Protein AF-A0AAN8IUJ3-F1 (afdb_monomer)

pLDDT: mean 84.84, std 11.48, range [51.75, 97.44]

Sequence (100 aa):
MSRTLKDIDVEKFASSIKEAVKCIDSDDPLTLLHRYSQVIESTLDVFAPVKFRKSKGNHPNPWYTDVIHFERILRRKAERKYVKQVLKLIDNYSNHNPRG

Structure (mmCIF, N/CA/C/O backbone):
data_AF-A0AAN8IUJ3-F1
#
_entry.id   AF-A0AAN8IUJ3-F1
#
loop_
_atom_site.group_PDB
_atom_site.id
_atom_site.type_symbol
_atom_site.label_atom_id
_atom_site.label_alt_id
_atom_site.label_comp_id
_atom_site.label_asym_id
_atom_site.label_entity_id
_atom_site.label_seq_id
_atom_site.pdbx_PDB_ins_code
_atom_site.Cartn_x
_atom_site.Cartn_y
_atom_site.Cartn_z
_atom_site.occupancy
_atom_site.B_iso_or_equiv
_atom_site.auth_seq_id
_atom_site.auth_comp_id
_atom_site.auth_asym_id
_atom_site.auth_atom_id
_atom_site.pdbx_PDB_model_num
ATOM 1 N N . MET A 1 1 ? 2.860 4.781 -4.228 1.00 56.22 1 MET A N 1
ATOM 2 C CA . MET A 1 1 ? 2.174 3.474 -4.122 1.00 56.22 1 MET A CA 1
ATOM 3 C C . MET A 1 1 ? 2.818 2.718 -2.974 1.00 56.22 1 MET A C 1
ATOM 5 O O . MET A 1 1 ? 4.037 2.709 -2.924 1.00 56.22 1 MET A O 1
ATOM 9 N N . SER A 1 2 ? 2.060 2.184 -2.016 1.00 71.00 2 SER A N 1
ATOM 10 C CA . SER A 1 2 ? 2.640 1.519 -0.839 1.00 71.00 2 SER A CA 1
ATOM 11 C C . SER A 1 2 ? 1.867 0.238 -0.536 1.00 71.00 2 SER A C 1
ATOM 13 O O . SER A 1 2 ? 0.635 0.259 -0.509 1.00 71.00 2 SER A O 1
ATOM 15 N N . ARG A 1 3 ? 2.597 -0.870 -0.370 1.00 81.31 3 ARG A N 1
ATOM 16 C CA . ARG A 1 3 ? 2.054 -2.165 0.057 1.00 81.31 3 ARG A CA 1
ATOM 17 C C . ARG A 1 3 ? 1.756 -2.113 1.556 1.00 81.31 3 ARG A C 1
ATOM 19 O O . ARG A 1 3 ? 2.544 -1.568 2.329 1.00 81.31 3 ARG A O 1
ATOM 26 N N . THR A 1 4 ? 0.647 -2.705 1.989 1.00 82.50 4 THR A N 1
ATOM 27 C CA . THR A 1 4 ? 0.333 -2.858 3.419 1.00 82.50 4 THR A CA 1
ATOM 28 C C . THR A 1 4 ? 1.100 -4.047 3.993 1.00 82.50 4 THR A C 1
ATOM 30 O O . THR A 1 4 ? 0.519 -5.089 4.266 1.00 82.50 4 THR A O 1
ATOM 33 N N . LEU A 1 5 ? 2.418 -3.893 4.166 1.00 84.56 5 LEU A N 1
ATOM 34 C CA . LEU A 1 5 ? 3.292 -4.970 4.661 1.00 84.56 5 LEU A CA 1
ATOM 35 C C . LEU A 1 5 ? 2.984 -5.382 6.110 1.00 84.56 5 LEU A C 1
ATOM 37 O O . LEU A 1 5 ? 3.329 -6.480 6.525 1.00 84.56 5 LEU A O 1
ATOM 41 N N . LYS A 1 6 ? 2.326 -4.501 6.874 1.00 84.31 6 LYS A N 1
ATOM 42 C CA . LYS A 1 6 ? 1.951 -4.743 8.275 1.00 84.31 6 LYS A CA 1
ATOM 43 C C . LYS A 1 6 ? 0.892 -5.834 8.445 1.00 84.31 6 LYS A C 1
ATOM 45 O O . LYS A 1 6 ? 0.817 -6.412 9.519 1.00 84.31 6 LYS A O 1
ATOM 50 N N . ASP A 1 7 ? 0.106 -6.096 7.402 1.00 81.31 7 ASP A N 1
ATOM 51 C CA . ASP A 1 7 ? -1.004 -7.053 7.442 1.00 81.31 7 ASP A CA 1
ATOM 52 C C . ASP A 1 7 ? -0.613 -8.416 6.838 1.00 81.31 7 ASP A C 1
ATOM 54 O O . ASP A 1 7 ? -1.472 -9.273 6.636 1.00 81.31 7 ASP A O 1
ATOM 58 N N . ILE A 1 8 ? 0.669 -8.616 6.500 1.00 89.88 8 ILE A N 1
ATOM 59 C CA . ILE A 1 8 ? 1.155 -9.877 5.931 1.00 89.88 8 ILE A CA 1
ATOM 60 C C . ILE A 1 8 ? 1.260 -10.931 7.035 1.00 89.88 8 ILE A C 1
ATOM 62 O O . ILE A 1 8 ? 1.894 -10.712 8.065 1.00 89.88 8 ILE A O 1
ATOM 66 N N . ASP A 1 9 ? 0.708 -12.111 6.765 1.00 91.69 9 ASP A N 1
ATOM 67 C CA . ASP A 1 9 ? 0.999 -13.328 7.521 1.00 91.69 9 ASP A CA 1
ATOM 68 C C . ASP A 1 9 ? 2.425 -13.798 7.186 1.00 91.69 9 ASP A C 1
ATOM 70 O O . ASP A 1 9 ? 2.677 -14.398 6.136 1.00 91.69 9 ASP A O 1
ATOM 74 N N . VAL A 1 10 ? 3.371 -13.450 8.060 1.00 90.69 10 VAL A N 1
ATOM 75 C CA . VAL A 1 10 ? 4.811 -13.668 7.851 1.00 90.69 10 VAL A CA 1
ATOM 76 C C . VAL A 1 10 ? 5.143 -15.154 7.710 1.00 90.69 10 VAL A C 1
ATOM 78 O O . VAL A 1 10 ? 5.972 -15.515 6.876 1.00 90.69 10 VAL A O 1
ATOM 81 N N . GLU A 1 11 ? 4.472 -16.021 8.468 1.00 93.25 11 GLU A N 1
ATOM 82 C CA . GLU A 1 11 ? 4.734 -17.463 8.455 1.00 93.25 11 GLU A CA 1
ATOM 83 C C . GLU A 1 11 ? 4.292 -18.100 7.137 1.00 93.25 11 GLU A C 1
ATOM 85 O O . GLU A 1 11 ? 5.033 -18.881 6.525 1.00 93.25 11 GLU A O 1
ATOM 90 N N . LYS A 1 12 ? 3.110 -17.720 6.637 1.00 92.81 12 LYS A N 1
ATOM 91 C CA . LYS A 1 12 ? 2.640 -18.185 5.324 1.00 92.81 12 LYS A CA 1
ATOM 92 C C . LYS A 1 12 ? 3.492 -17.641 4.188 1.00 92.81 12 LYS A C 1
ATOM 94 O O . LYS A 1 12 ? 3.810 -18.384 3.262 1.00 92.81 12 LYS A O 1
ATOM 99 N N . PHE A 1 13 ? 3.903 -16.378 4.277 1.00 92.06 13 PHE A N 1
ATOM 100 C CA . PHE A 1 13 ? 4.791 -15.765 3.296 1.00 92.06 13 PHE A CA 1
ATOM 101 C C . PHE A 1 13 ? 6.144 -16.492 3.227 1.00 92.06 13 PHE A C 1
ATOM 103 O O . PHE A 1 13 ? 6.579 -16.896 2.148 1.00 92.06 13 PHE A O 1
ATOM 110 N N . ALA A 1 14 ? 6.777 -16.739 4.377 1.00 92.69 14 ALA A N 1
ATOM 111 C CA . ALA A 1 14 ? 8.046 -17.458 4.452 1.00 92.69 14 ALA A CA 1
ATOM 112 C C . ALA A 1 14 ? 7.929 -18.902 3.940 1.00 92.69 14 ALA A C 1
ATOM 114 O O . ALA A 1 14 ? 8.821 -19.383 3.240 1.00 92.69 14 ALA A O 1
ATOM 115 N N . SER A 1 15 ? 6.828 -19.585 4.258 1.00 93.88 15 SER A N 1
ATOM 116 C CA . SER A 1 15 ? 6.559 -20.943 3.769 1.00 93.88 15 SER A CA 1
ATOM 117 C C . SER A 1 15 ? 6.402 -20.971 2.247 1.00 93.88 15 SER A C 1
ATOM 119 O O . SER A 1 15 ? 7.039 -21.786 1.584 1.00 93.88 15 SER A O 1
ATOM 121 N N . SER A 1 16 ? 5.655 -20.017 1.684 1.00 92.19 16 SER A N 1
ATOM 122 C CA . SER A 1 16 ? 5.453 -19.896 0.237 1.00 92.19 16 SER A CA 1
ATOM 123 C C . SER A 1 16 ? 6.760 -19.628 -0.516 1.00 92.19 16 SER A C 1
ATOM 125 O O . SER A 1 16 ? 6.985 -20.216 -1.572 1.00 92.19 16 SER A O 1
ATOM 127 N N . ILE A 1 17 ? 7.653 -18.790 0.028 1.00 93.56 17 ILE A N 1
ATOM 128 C CA . ILE A 1 17 ? 8.985 -18.574 -0.561 1.00 93.56 17 ILE A CA 1
ATOM 129 C C . ILE A 1 17 ? 9.798 -19.867 -0.522 1.00 93.56 17 ILE A C 1
ATOM 131 O O . ILE A 1 17 ? 10.379 -20.254 -1.532 1.00 93.56 17 ILE A O 1
ATOM 135 N N . LYS A 1 18 ? 9.839 -20.556 0.626 1.00 92.44 18 LYS A N 1
ATOM 136 C CA . LYS A 1 18 ? 10.599 -21.808 0.772 1.00 92.44 18 LYS A CA 1
ATOM 137 C C . LYS A 1 18 ? 10.147 -22.877 -0.217 1.00 92.44 18 LYS A C 1
ATOM 139 O O . LYS A 1 18 ? 10.980 -23.647 -0.680 1.00 92.44 18 LYS A O 1
ATOM 144 N N . GLU A 1 19 ? 8.856 -22.954 -0.520 1.00 91.62 19 GLU A N 1
ATOM 145 C CA . GLU A 1 19 ? 8.341 -23.875 -1.534 1.00 91.62 19 GLU A CA 1
ATOM 146 C C . GLU A 1 19 ? 8.725 -23.441 -2.948 1.00 91.62 19 GLU A C 1
ATOM 148 O O . GLU A 1 19 ? 9.251 -24.252 -3.704 1.00 91.62 19 GLU A O 1
ATOM 153 N N . ALA A 1 20 ? 8.547 -22.164 -3.286 1.00 87.94 20 ALA A N 1
ATOM 154 C CA . ALA A 1 20 ? 8.842 -21.649 -4.620 1.00 87.94 20 ALA A CA 1
ATOM 155 C C . ALA A 1 20 ? 10.341 -21.693 -4.973 1.00 87.94 20 ALA A C 1
ATOM 157 O O . ALA A 1 20 ? 10.705 -21.960 -6.118 1.00 87.94 20 ALA A O 1
ATOM 158 N N . VAL A 1 21 ? 11.223 -21.481 -3.992 1.00 88.75 21 VAL A N 1
ATOM 159 C CA . VAL A 1 21 ? 12.681 -21.506 -4.190 1.00 88.75 21 VAL A CA 1
ATOM 160 C C . VAL A 1 21 ? 13.206 -22.913 -4.492 1.00 88.75 21 VAL A C 1
ATOM 162 O O . VAL A 1 21 ? 14.204 -23.038 -5.195 1.00 88.75 21 VAL A O 1
ATOM 165 N N . LYS A 1 22 ? 12.521 -23.980 -4.051 1.00 87.94 22 LYS A N 1
ATOM 166 C CA . LYS A 1 22 ? 12.913 -25.370 -4.365 1.00 87.94 22 LYS A CA 1
ATOM 167 C C . LYS A 1 22 ? 12.877 -25.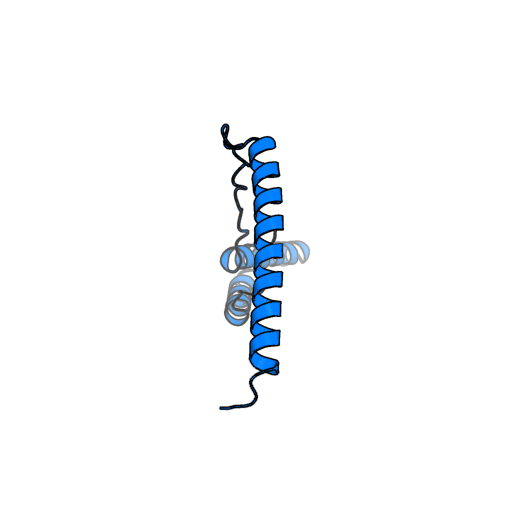688 -5.860 1.00 87.94 22 LYS A C 1
ATOM 169 O O . LYS A 1 22 ? 13.517 -26.641 -6.276 1.00 87.94 22 LYS A O 1
ATOM 174 N N . CYS A 1 23 ? 12.125 -24.920 -6.644 1.00 80.31 23 CYS A N 1
ATOM 175 C CA . CYS A 1 23 ? 11.997 -25.108 -8.088 1.00 80.31 23 CYS A CA 1
ATOM 176 C C . CYS A 1 23 ? 13.026 -24.291 -8.893 1.00 80.31 23 CYS A C 1
ATOM 178 O O . CYS A 1 23 ? 12.942 -24.239 -10.121 1.00 80.31 23 CYS A O 1
ATOM 180 N N . ILE A 1 24 ? 13.958 -23.596 -8.229 1.00 84.31 24 ILE A N 1
ATOM 181 C CA . ILE A 1 24 ? 14.980 -22.786 -8.892 1.00 84.31 24 ILE A CA 1
ATOM 182 C C . ILE A 1 24 ? 16.230 -23.642 -9.131 1.00 84.31 24 ILE A C 1
ATOM 184 O O . ILE A 1 24 ? 17.114 -23.689 -8.283 1.00 84.31 24 ILE A O 1
ATOM 188 N N . ASP A 1 25 ? 16.339 -24.224 -10.325 1.00 83.62 25 ASP A N 1
ATOM 189 C CA . ASP A 1 25 ? 17.558 -24.915 -10.768 1.00 83.62 25 ASP A CA 1
ATOM 190 C C . ASP A 1 25 ? 18.330 -24.070 -11.792 1.00 83.62 25 ASP A C 1
ATOM 192 O O . ASP A 1 25 ? 17.812 -23.736 -12.866 1.00 83.62 25 ASP A O 1
ATOM 196 N N . SER A 1 26 ? 19.558 -23.678 -11.446 1.00 84.38 26 SER A N 1
ATOM 197 C CA . SER A 1 26 ? 20.496 -22.979 -12.332 1.00 84.38 26 SER A CA 1
ATOM 198 C C . SER A 1 26 ? 21.919 -23.042 -11.776 1.00 84.38 26 SER A C 1
ATOM 200 O O . SER A 1 26 ? 22.124 -22.741 -10.604 1.00 84.38 26 SER A O 1
ATOM 202 N N . ASP A 1 27 ? 22.899 -23.330 -12.633 1.00 84.94 27 ASP A N 1
ATOM 203 C CA . ASP A 1 27 ? 24.327 -23.314 -12.273 1.00 84.94 27 ASP A CA 1
ATOM 204 C C . ASP A 1 27 ? 24.948 -21.907 -12.351 1.00 84.94 27 ASP A C 1
ATOM 206 O O . ASP A 1 27 ? 26.039 -21.669 -11.836 1.00 84.94 27 ASP A O 1
ATOM 210 N N . ASP A 1 28 ? 24.253 -20.953 -12.982 1.00 93.19 28 ASP A N 1
ATOM 211 C CA . ASP A 1 28 ? 24.671 -19.553 -13.056 1.00 93.19 28 ASP A CA 1
ATOM 212 C C . ASP A 1 28 ? 24.151 -18.739 -11.848 1.00 93.19 28 ASP A C 1
ATOM 214 O O . ASP A 1 28 ? 22.928 -18.616 -11.675 1.00 93.19 28 ASP A O 1
ATOM 218 N N . PRO A 1 29 ? 25.042 -18.127 -11.041 1.00 89.12 29 PRO A N 1
ATOM 219 C CA . PRO A 1 29 ? 24.665 -17.302 -9.895 1.00 89.12 29 PRO A CA 1
ATOM 220 C C . PRO A 1 29 ? 23.791 -16.095 -10.245 1.00 89.12 29 PRO A C 1
ATOM 222 O O . PRO A 1 29 ? 22.929 -15.713 -9.450 1.00 89.12 29 PRO A O 1
ATOM 225 N N . LEU A 1 30 ? 23.988 -15.481 -11.417 1.00 92.44 30 LEU A N 1
ATOM 226 C CA . LEU A 1 30 ? 23.196 -14.315 -11.827 1.00 92.44 30 LEU A CA 1
ATOM 227 C C . LEU A 1 30 ? 21.750 -14.717 -12.124 1.00 92.44 30 LEU A C 1
ATOM 229 O O . LEU A 1 30 ? 20.808 -14.063 -11.671 1.00 92.44 30 LEU A O 1
ATOM 233 N N . THR A 1 31 ? 21.573 -15.836 -12.820 1.00 89.62 31 THR A N 1
ATOM 234 C CA . THR A 1 31 ? 20.264 -16.433 -13.091 1.00 89.62 31 THR A CA 1
ATOM 235 C C . THR A 1 31 ? 19.565 -16.870 -11.801 1.00 89.62 31 THR A C 1
ATOM 237 O O . THR A 1 31 ? 18.363 -16.633 -11.652 1.00 89.62 31 THR A O 1
ATOM 240 N N . LEU A 1 32 ? 20.299 -17.444 -10.840 1.00 91.12 32 LEU A N 1
ATOM 241 C CA . LEU A 1 32 ? 19.762 -17.785 -9.516 1.00 91.12 32 LEU A CA 1
ATOM 242 C C . LEU A 1 32 ? 19.238 -16.550 -8.781 1.00 91.12 32 LEU A C 1
ATOM 244 O O . LEU A 1 32 ? 18.098 -16.551 -8.313 1.00 91.12 32 LEU A O 1
ATOM 248 N N . LEU A 1 33 ? 20.040 -15.483 -8.720 1.00 92.38 33 LEU A N 1
ATOM 249 C CA . LEU A 1 33 ? 19.649 -14.232 -8.073 1.00 92.38 33 LEU A CA 1
ATOM 250 C C . LEU A 1 33 ? 18.401 -13.634 -8.727 1.00 92.38 33 LEU A C 1
ATOM 252 O O . LEU A 1 33 ? 17.456 -13.267 -8.030 1.00 92.38 33 LEU A O 1
ATOM 256 N N . HIS A 1 34 ? 18.370 -13.580 -10.059 1.00 93.06 34 HIS A N 1
ATOM 257 C CA . HIS A 1 34 ? 17.235 -13.034 -10.795 1.00 93.06 34 HIS A CA 1
ATOM 258 C C . HIS A 1 34 ? 15.946 -13.819 -10.523 1.00 93.06 34 HIS A C 1
ATOM 260 O O . HIS A 1 34 ? 14.904 -13.232 -10.225 1.00 93.06 34 HIS A O 1
ATOM 266 N N . ARG A 1 35 ? 16.006 -15.154 -10.579 1.00 91.38 35 ARG A N 1
ATOM 267 C CA . ARG A 1 35 ? 14.845 -16.012 -10.297 1.00 91.38 35 ARG A CA 1
ATOM 268 C C . ARG A 1 35 ? 14.382 -15.885 -8.850 1.00 91.38 35 ARG A C 1
ATOM 270 O O . ARG A 1 35 ? 13.182 -15.827 -8.599 1.00 91.38 35 ARG A O 1
ATOM 277 N N . TYR A 1 36 ? 15.314 -15.783 -7.906 1.00 92.88 36 TYR A N 1
ATOM 278 C CA . TYR A 1 36 ? 14.990 -15.551 -6.503 1.00 92.88 36 TYR A CA 1
ATOM 279 C C . TYR A 1 36 ? 14.265 -14.213 -6.297 1.00 92.88 36 TYR A C 1
ATOM 281 O O . TYR A 1 36 ? 13.222 -14.170 -5.643 1.00 92.88 36 TYR A O 1
ATOM 289 N N . SER A 1 37 ? 14.754 -13.135 -6.918 1.00 93.44 37 SER A N 1
ATOM 290 C CA . SER A 1 37 ? 14.079 -11.833 -6.909 1.00 93.44 37 SER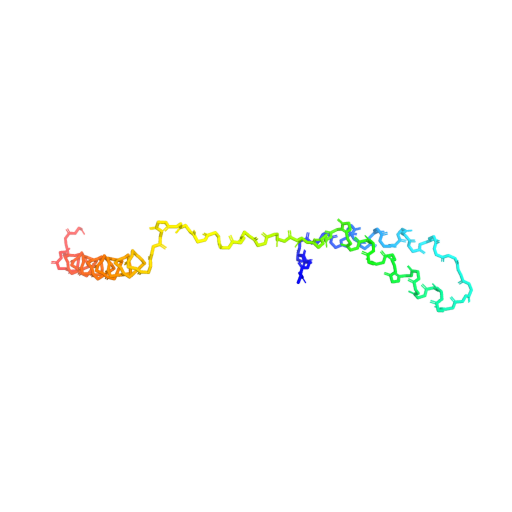 A CA 1
ATOM 291 C C . SER A 1 37 ? 12.659 -11.920 -7.475 1.00 93.44 37 SER A C 1
ATOM 293 O O . SER A 1 37 ? 11.728 -11.418 -6.847 1.00 93.44 37 SER A O 1
ATOM 295 N N . GLN A 1 38 ? 12.460 -12.624 -8.594 1.00 93.31 38 GLN A N 1
ATOM 296 C CA . GLN A 1 38 ? 11.128 -12.827 -9.178 1.00 93.31 38 GLN A CA 1
ATOM 297 C C . GLN A 1 38 ? 10.185 -13.611 -8.257 1.00 93.31 38 GLN A C 1
ATOM 299 O O . GLN A 1 38 ? 9.003 -13.277 -8.144 1.00 93.31 38 GLN A O 1
ATOM 304 N N . VAL A 1 39 ? 10.688 -14.644 -7.575 1.00 93.81 39 VAL A N 1
ATOM 305 C CA . VAL A 1 39 ? 9.901 -15.402 -6.593 1.00 93.81 39 VAL A CA 1
ATOM 306 C C . VAL A 1 39 ? 9.470 -14.498 -5.442 1.00 93.81 39 VAL A C 1
ATOM 308 O O . VAL A 1 39 ? 8.296 -14.504 -5.077 1.00 93.81 39 VAL A O 1
ATOM 311 N N . ILE A 1 40 ? 10.365 -13.669 -4.904 1.00 92.19 40 ILE A N 1
ATOM 312 C CA . ILE A 1 40 ? 10.002 -12.724 -3.840 1.00 92.19 40 ILE A CA 1
ATOM 313 C C . ILE A 1 40 ? 8.930 -11.746 -4.319 1.00 92.19 40 ILE A C 1
ATOM 315 O O . ILE A 1 40 ? 7.940 -11.549 -3.618 1.00 92.19 40 ILE A O 1
ATOM 319 N N . GLU A 1 4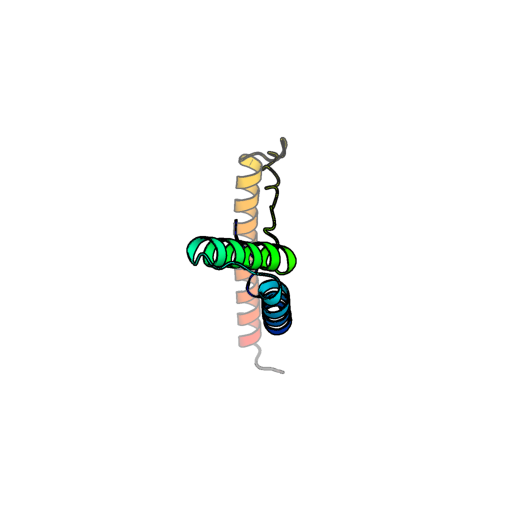1 ? 9.109 -11.132 -5.488 1.00 91.62 41 GLU A N 1
ATOM 320 C CA . GLU A 1 41 ? 8.171 -10.135 -6.010 1.00 91.62 41 GLU A CA 1
ATOM 321 C C . GLU A 1 41 ? 6.785 -10.728 -6.268 1.00 91.62 41 GLU A C 1
ATOM 323 O O . GLU A 1 41 ? 5.788 -10.182 -5.797 1.00 91.62 41 GLU A O 1
ATOM 328 N N . SER A 1 42 ? 6.724 -11.883 -6.933 1.00 91.31 42 SER A N 1
ATOM 329 C CA . SER A 1 42 ? 5.460 -12.578 -7.200 1.00 91.31 42 SER A CA 1
ATOM 330 C C . SER A 1 42 ? 4.763 -13.018 -5.912 1.00 91.31 42 SER A C 1
ATOM 332 O O . SER A 1 42 ? 3.555 -12.828 -5.766 1.00 91.31 42 SER A O 1
ATOM 334 N N . THR A 1 43 ? 5.517 -13.525 -4.933 1.00 92.31 43 THR A N 1
ATOM 335 C CA . THR A 1 43 ? 4.959 -13.892 -3.625 1.00 92.31 43 THR A CA 1
ATOM 336 C C . THR A 1 43 ? 4.461 -12.645 -2.885 1.00 92.31 43 THR A C 1
ATOM 338 O O . THR A 1 43 ? 3.371 -12.646 -2.315 1.00 92.31 43 THR A O 1
ATOM 341 N N . LEU A 1 44 ? 5.203 -11.535 -2.932 1.00 90.81 44 LEU A N 1
ATOM 342 C CA . LEU A 1 44 ? 4.776 -10.264 -2.340 1.00 90.81 44 LEU A CA 1
ATOM 343 C C . LEU A 1 44 ? 3.500 -9.720 -2.980 1.00 90.81 44 LEU A C 1
ATOM 345 O O . LEU A 1 44 ? 2.683 -9.140 -2.270 1.00 90.81 44 LEU A O 1
ATOM 349 N N . ASP A 1 45 ? 3.301 -9.902 -4.281 1.00 89.56 45 ASP A N 1
ATOM 350 C CA . ASP A 1 45 ? 2.082 -9.454 -4.953 1.00 89.56 45 ASP A CA 1
ATOM 351 C C . ASP A 1 45 ? 0.848 -10.276 -4.558 1.00 89.56 45 ASP A C 1
ATOM 353 O O . ASP A 1 45 ? -0.250 -9.721 -4.488 1.00 89.56 45 ASP A O 1
ATOM 357 N N . VAL A 1 46 ? 1.019 -11.557 -4.213 1.00 89.75 46 VAL A N 1
ATOM 358 C CA . VAL A 1 46 ? -0.061 -12.405 -3.678 1.00 89.75 46 VAL A CA 1
ATOM 359 C C . VAL A 1 46 ? -0.444 -11.981 -2.258 1.00 89.75 46 VAL A C 1
ATOM 361 O O . VAL A 1 46 ? -1.625 -11.794 -1.961 1.00 89.75 46 VAL A O 1
ATOM 364 N N . PHE A 1 47 ? 0.542 -11.812 -1.374 1.00 90.19 47 PHE A N 1
ATOM 365 C CA . PHE A 1 47 ? 0.290 -11.549 0.049 1.00 90.19 47 PHE A CA 1
ATOM 366 C C . PHE A 1 47 ? 0.070 -10.065 0.377 1.00 90.19 47 PHE A C 1
ATOM 368 O O . PHE A 1 47 ? -0.612 -9.736 1.347 1.00 90.19 47 PHE A O 1
ATOM 375 N N . ALA A 1 48 ? 0.619 -9.152 -0.422 1.00 88.81 48 ALA A N 1
ATOM 376 C CA . ALA A 1 48 ? 0.483 -7.710 -0.250 1.00 88.81 48 ALA A CA 1
ATOM 377 C C . ALA A 1 48 ? 0.373 -6.990 -1.604 1.00 88.81 48 ALA A C 1
ATOM 379 O O . ALA A 1 48 ? 1.265 -6.217 -1.979 1.00 88.81 48 ALA A O 1
ATOM 380 N N . PRO A 1 49 ? -0.748 -7.181 -2.323 1.00 86.88 49 PRO A N 1
ATOM 381 C CA . PRO A 1 49 ? -0.952 -6.565 -3.623 1.00 86.88 49 PRO A CA 1
ATOM 382 C C . PRO A 1 49 ? -0.872 -5.041 -3.535 1.00 86.88 49 PRO A C 1
ATOM 384 O O . PRO A 1 49 ? -1.375 -4.408 -2.595 1.00 86.88 49 PRO A O 1
ATOM 387 N N . VAL A 1 50 ? -0.272 -4.426 -4.554 1.00 85.62 50 VAL A N 1
ATOM 388 C CA . VAL A 1 50 ? -0.228 -2.967 -4.677 1.00 85.62 50 VAL A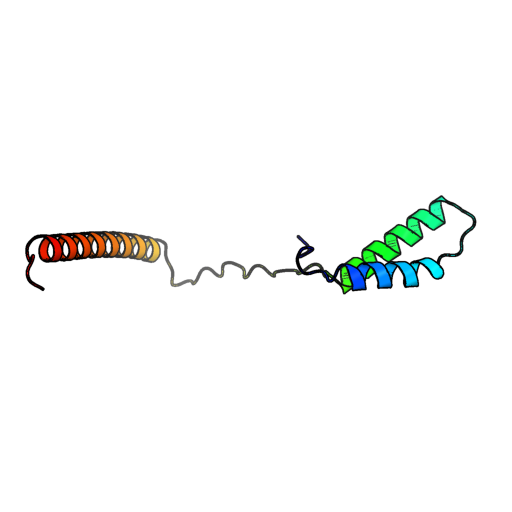 CA 1
ATOM 389 C C . VAL A 1 50 ? -1.646 -2.450 -4.909 1.00 85.62 50 VAL A C 1
ATOM 391 O O . VAL A 1 50 ? -2.215 -2.563 -5.993 1.00 85.62 50 VAL A O 1
ATOM 394 N N . LYS A 1 51 ? -2.24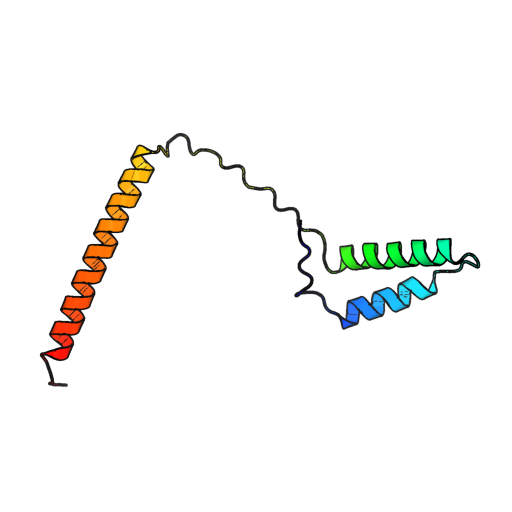4 -1.860 -3.871 1.00 80.88 51 LYS A N 1
ATOM 395 C CA . LYS A 1 51 ? -3.586 -1.282 -3.968 1.00 80.88 51 LYS A CA 1
ATOM 396 C C . LYS A 1 51 ? -3.514 0.059 -4.689 1.00 80.88 51 LYS A C 1
ATOM 398 O O . LYS A 1 51 ? -3.049 1.057 -4.135 1.00 80.88 51 LYS A O 1
ATOM 403 N N . PHE A 1 52 ? -4.047 0.105 -5.903 1.00 75.88 52 PHE A N 1
ATOM 404 C CA . PHE A 1 52 ? -4.295 1.359 -6.599 1.00 75.88 52 PHE A CA 1
ATOM 405 C C . PHE A 1 52 ? -5.576 1.982 -6.057 1.00 75.88 52 PHE A C 1
ATOM 407 O O . PHE A 1 52 ? -6.687 1.530 -6.333 1.00 75.88 52 PHE A O 1
ATOM 414 N N . ARG A 1 53 ? -5.437 3.056 -5.281 1.00 68.62 53 ARG A N 1
ATOM 415 C CA . ARG A 1 53 ? -6.570 3.946 -5.043 1.00 68.62 53 ARG A CA 1
ATOM 416 C C . ARG A 1 53 ? -6.705 4.815 -6.282 1.00 68.62 53 ARG A C 1
ATOM 418 O O . ARG A 1 53 ? -5.877 5.697 -6.494 1.00 68.62 53 ARG A O 1
ATOM 425 N N . LYS A 1 54 ? -7.751 4.589 -7.082 1.00 69.56 54 LYS A N 1
ATOM 426 C CA . LYS A 1 54 ? -8.241 5.645 -7.972 1.00 69.56 54 LYS A CA 1
ATOM 427 C C . LYS A 1 54 ? -8.547 6.823 -7.057 1.00 69.56 54 LYS A C 1
ATOM 429 O O . LYS A 1 54 ? -9.430 6.710 -6.202 1.00 69.56 54 LYS A O 1
ATOM 434 N N . SER A 1 55 ? -7.774 7.905 -7.160 1.00 65.69 55 SER A N 1
ATOM 435 C CA . SER A 1 55 ? -8.208 9.153 -6.554 1.00 65.69 55 SER A CA 1
ATOM 436 C C . SER A 1 55 ? -9.591 9.397 -7.137 1.00 65.69 55 SER A C 1
ATOM 438 O O . SER A 1 55 ? -9.773 9.408 -8.356 1.00 65.69 55 SER A O 1
ATOM 440 N N . LYS A 1 56 ? -10.608 9.481 -6.276 1.00 64.88 56 LYS A N 1
ATOM 441 C CA . LYS A 1 56 ? -11.838 10.123 -6.714 1.00 64.88 56 LYS A CA 1
ATOM 442 C C . LYS A 1 56 ? -11.369 11.519 -7.074 1.00 64.88 56 LYS A C 1
ATOM 444 O O . LYS A 1 56 ? -10.944 12.256 -6.183 1.00 64.88 56 LYS A O 1
ATOM 449 N N . GLY A 1 57 ? -11.298 11.800 -8.376 1.00 61.84 57 GLY A N 1
ATOM 450 C CA . GLY A 1 57 ? -11.045 13.142 -8.857 1.00 61.84 57 GLY A CA 1
ATOM 451 C C . GLY A 1 57 ? -11.952 14.051 -8.051 1.00 61.84 57 GLY A C 1
ATOM 452 O O . GLY A 1 57 ? -13.095 13.682 -7.761 1.00 61.84 57 GLY A O 1
ATOM 453 N N . ASN A 1 58 ? -11.407 15.166 -7.585 1.00 61.94 58 ASN A N 1
ATOM 454 C CA . ASN A 1 58 ? -12.212 16.189 -6.955 1.00 61.94 58 ASN A CA 1
ATOM 455 C C . ASN A 1 58 ? -13.190 16.622 -8.050 1.00 61.94 58 ASN A C 1
ATOM 457 O O . ASN A 1 58 ? -12.820 17.413 -8.905 1.00 61.94 58 ASN A O 1
ATOM 461 N N . HIS A 1 59 ? -14.366 16.000 -8.139 1.00 61.00 59 HIS A N 1
ATOM 462 C CA . HIS A 1 59 ? -15.438 16.520 -8.959 1.00 61.00 59 HIS A CA 1
ATOM 463 C C . HIS A 1 59 ? -15.786 17.816 -8.244 1.00 61.00 59 HIS A C 1
ATOM 465 O O . HIS A 1 59 ? -16.267 17.735 -7.107 1.00 61.00 59 HIS A O 1
ATOM 471 N N . PRO A 1 60 ? -15.453 18.995 -8.802 1.00 66.12 60 PRO A N 1
ATOM 472 C CA . PRO A 1 60 ? -15.912 20.221 -8.194 1.00 66.12 60 PRO A CA 1
ATOM 473 C C . PRO A 1 60 ? -17.427 20.118 -8.269 1.00 66.12 60 PRO A C 1
ATOM 475 O O . PRO A 1 60 ? -17.996 20.133 -9.357 1.00 66.12 60 PRO A O 1
ATOM 478 N N . ASN A 1 61 ? -18.071 19.876 -7.128 1.00 77.00 61 ASN A N 1
ATOM 479 C CA . ASN A 1 61 ? -19.516 19.940 -7.046 1.00 77.00 61 ASN A CA 1
ATOM 480 C C . ASN A 1 61 ? -19.869 21.327 -7.593 1.00 77.00 61 ASN A C 1
ATOM 482 O O . ASN A 1 61 ? -19.468 22.306 -6.967 1.00 77.00 61 ASN A 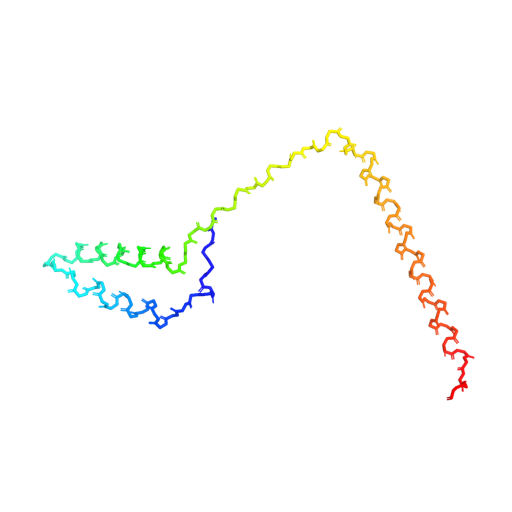O 1
ATOM 486 N N . PRO A 1 62 ? -20.541 21.447 -8.752 1.00 79.50 62 PRO A N 1
ATOM 487 C CA . PRO A 1 62 ? -20.640 22.732 -9.448 1.00 79.50 62 PRO A CA 1
ATOM 488 C C . PRO A 1 62 ? -21.439 23.765 -8.643 1.00 79.50 62 PRO A C 1
ATOM 490 O O . PRO A 1 62 ? -21.336 24.964 -8.864 1.00 79.50 62 PRO A O 1
ATOM 493 N N . TRP A 1 63 ? -22.203 23.285 -7.664 1.00 81.12 63 TRP A N 1
ATOM 494 C CA . TRP A 1 63 ? -22.949 24.070 -6.694 1.00 81.12 63 TRP A CA 1
ATOM 495 C C . TRP A 1 63 ? -22.156 24.413 -5.425 1.00 81.12 63 TRP A C 1
ATOM 497 O O . TRP A 1 63 ? -22.618 25.231 -4.642 1.00 81.12 63 TRP A O 1
ATOM 507 N N . TYR A 1 64 ? -20.997 23.798 -5.173 1.00 83.44 64 TYR A N 1
ATOM 508 C CA . TYR A 1 64 ? -20.178 24.054 -3.989 1.00 83.44 64 TYR A CA 1
ATOM 509 C C . TYR A 1 64 ? -19.121 25.113 -4.313 1.00 83.44 64 TYR A C 1
ATOM 511 O O . TYR A 1 64 ? -18.020 24.808 -4.766 1.00 83.44 64 TYR A O 1
ATOM 519 N N . THR A 1 65 ? -19.491 26.371 -4.099 1.00 86.06 65 THR A N 1
ATOM 520 C CA . THR A 1 65 ? -18.645 27.534 -4.378 1.00 86.06 65 THR A CA 1
ATOM 521 C C . THR A 1 65 ? -17.761 27.900 -3.184 1.00 86.06 65 THR A C 1
ATOM 523 O O . THR A 1 65 ? -18.023 27.505 -2.042 1.00 86.06 65 THR A O 1
ATOM 526 N N . ASP A 1 66 ? -16.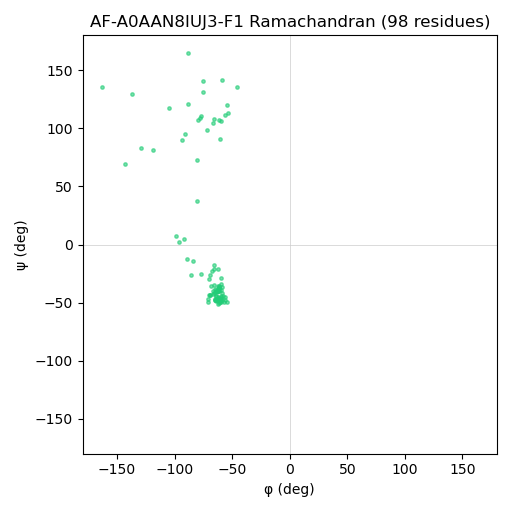738 28.722 -3.423 1.00 87.38 66 ASP A N 1
ATOM 527 C CA . ASP A 1 66 ? -15.888 29.270 -2.357 1.00 87.38 66 ASP A CA 1
ATOM 528 C C . ASP A 1 66 ? -16.682 30.105 -1.343 1.00 87.38 66 ASP A C 1
ATOM 530 O O . ASP A 1 66 ? -16.358 30.118 -0.155 1.00 87.38 66 ASP A O 1
ATOM 534 N N . VAL A 1 67 ? -17.781 30.728 -1.782 1.00 92.69 67 VAL A N 1
ATOM 535 C CA . VAL A 1 67 ? -18.720 31.451 -0.911 1.00 92.69 67 VAL A CA 1
ATOM 536 C C . VAL A 1 67 ? -19.358 30.493 0.096 1.00 92.69 67 VAL A C 1
ATOM 538 O O . VAL A 1 67 ? -19.262 30.711 1.303 1.00 92.69 67 VAL A O 1
ATOM 541 N N . ILE A 1 68 ? -19.911 29.370 -0.377 1.00 90.50 68 ILE A N 1
ATOM 542 C CA . ILE A 1 68 ? -20.499 28.335 0.489 1.00 90.50 68 ILE A CA 1
ATOM 543 C C . ILE A 1 68 ? -19.436 27.744 1.421 1.00 90.50 68 ILE A C 1
ATOM 545 O O . ILE A 1 68 ? -19.704 27.449 2.592 1.00 90.50 68 ILE A O 1
ATOM 549 N N . HIS A 1 69 ? -18.207 27.579 0.929 1.00 90.50 69 HIS A N 1
ATOM 550 C CA . HIS A 1 69 ? -17.101 27.113 1.752 1.00 90.50 69 HIS A CA 1
ATOM 551 C C . HIS A 1 69 ? -16.787 28.079 2.901 1.00 90.50 69 HIS A C 1
ATOM 553 O O . HIS A 1 69 ? -16.666 27.638 4.051 1.00 90.50 69 HIS A O 1
ATOM 559 N N . PHE A 1 70 ? -16.694 29.373 2.603 1.00 95.38 70 PHE A N 1
ATOM 560 C CA . PHE A 1 70 ? -16.405 30.425 3.569 1.00 95.38 70 PHE A CA 1
ATOM 561 C C . PHE A 1 70 ? -17.519 30.569 4.611 1.00 95.38 70 PHE A C 1
ATOM 563 O O . PHE A 1 70 ? -17.245 30.541 5.814 1.00 95.38 70 PHE A O 1
ATOM 570 N N . GLU A 1 71 ? -18.781 30.608 4.183 1.00 95.75 71 GLU A N 1
ATOM 571 C CA . GLU A 1 71 ? -19.937 30.648 5.086 1.00 95.75 71 GLU A CA 1
ATOM 572 C C . GLU A 1 71 ? -19.966 29.436 6.021 1.00 95.75 71 GLU A C 1
ATOM 574 O O . GLU A 1 71 ? -20.169 29.570 7.232 1.00 95.75 71 GLU A O 1
ATOM 579 N N . ARG A 1 72 ? -19.669 28.240 5.499 1.00 95.12 72 ARG A N 1
ATOM 580 C CA . ARG A 1 72 ? -19.568 27.024 6.315 1.00 95.12 72 ARG A CA 1
ATOM 581 C C . ARG A 1 72 ? -18.459 27.128 7.361 1.00 95.12 72 ARG A C 1
ATOM 583 O O . ARG A 1 72 ? -18.638 26.642 8.480 1.00 95.12 72 ARG A O 1
ATOM 590 N N . ILE A 1 73 ? -17.312 27.719 7.021 1.00 97.00 73 ILE A N 1
ATOM 591 C CA . ILE A 1 73 ? -16.216 27.952 7.975 1.00 97.00 73 ILE A CA 1
ATOM 592 C C . ILE A 1 73 ? -16.664 28.918 9.073 1.00 97.00 73 ILE A C 1
ATOM 594 O O . ILE A 1 73 ? -16.474 28.616 10.255 1.00 97.00 73 ILE A O 1
ATOM 598 N N . LEU A 1 74 ? -17.280 30.044 8.703 1.00 97.44 74 LEU A N 1
ATOM 599 C CA . LEU A 1 74 ? -17.780 31.034 9.657 1.00 97.44 74 LEU A CA 1
ATOM 600 C C . LEU A 1 74 ? -18.802 30.421 10.614 1.00 97.44 74 LEU A C 1
ATOM 602 O O . LEU A 1 74 ? -18.650 30.545 11.833 1.00 97.44 74 LEU A O 1
ATOM 606 N N . ARG A 1 75 ? -19.776 29.680 10.077 1.00 96.69 75 ARG A N 1
ATOM 607 C CA . ARG A 1 75 ? -20.791 28.981 10.870 1.00 96.69 75 ARG A CA 1
ATOM 608 C C . ARG A 1 75 ? -20.152 28.019 11.869 1.00 96.69 75 ARG A C 1
ATOM 610 O O . ARG A 1 75 ? -20.407 28.119 13.064 1.00 96.69 75 ARG A O 1
ATOM 617 N N . ARG A 1 76 ? -19.225 27.166 11.416 1.00 96.12 76 ARG A N 1
ATOM 618 C CA . ARG A 1 76 ? -18.503 26.221 12.290 1.00 96.12 76 ARG A CA 1
ATOM 619 C C . ARG A 1 76 ? -17.683 26.921 13.370 1.00 96.12 76 ARG A C 1
ATOM 621 O O . ARG A 1 76 ? -17.559 26.407 14.480 1.00 96.12 76 ARG A O 1
ATOM 628 N N . LYS A 1 77 ? -17.095 28.081 13.071 1.00 96.88 77 LYS A N 1
ATOM 629 C CA . LYS A 1 77 ? -16.345 28.870 14.057 1.00 96.88 77 LYS A CA 1
ATOM 630 C C . LYS A 1 77 ? -17.275 29.414 15.145 1.00 96.88 77 LYS A C 1
ATOM 632 O O . LYS A 1 77 ? -16.924 29.337 16.323 1.00 96.88 77 LYS A O 1
ATOM 637 N N . ALA A 1 78 ? -18.449 29.914 14.762 1.00 96.06 78 ALA A N 1
ATOM 638 C CA . ALA A 1 78 ? -19.471 30.375 15.696 1.00 96.06 78 ALA A CA 1
ATOM 639 C C . ALA A 1 78 ? -20.024 29.222 16.550 1.00 96.06 78 ALA A C 1
ATOM 641 O O . ALA A 1 78 ? -20.025 29.332 17.773 1.00 96.06 78 ALA A O 1
ATOM 642 N N . GLU A 1 79 ? -20.380 28.092 15.929 1.00 96.44 79 GLU A N 1
ATOM 643 C CA . GLU A 1 79 ? -20.838 26.872 16.613 1.00 96.44 79 GLU A CA 1
ATOM 644 C C . GLU A 1 79 ? -19.818 26.416 17.669 1.00 96.44 79 GLU A C 1
ATOM 646 O O . GLU A 1 79 ? -20.159 26.229 18.834 1.00 96.44 79 GLU A O 1
ATOM 651 N N . ARG A 1 80 ? -18.531 26.318 17.307 1.00 96.25 80 ARG A N 1
ATOM 652 C CA . ARG A 1 80 ? -17.465 25.938 18.252 1.00 96.25 80 ARG A CA 1
ATOM 653 C C . ARG A 1 80 ? -17.324 26.926 19.407 1.00 96.25 80 ARG A C 1
ATOM 655 O O . ARG A 1 80 ? -17.088 26.511 20.541 1.00 96.25 80 ARG A O 1
ATOM 662 N N . LYS A 1 81 ? -17.439 28.230 19.132 1.00 95.00 81 LYS A N 1
ATOM 663 C CA . LYS A 1 81 ? -17.391 29.265 20.173 1.00 95.00 81 LYS A CA 1
ATOM 664 C C . LYS A 1 81 ? -18.575 29.125 21.130 1.00 95.00 81 LYS A C 1
ATOM 666 O O . LYS A 1 81 ? -18.361 29.179 22.337 1.00 95.00 81 LYS A O 1
ATOM 671 N N . TYR A 1 82 ? -19.773 28.903 20.595 1.00 93.94 82 TYR A N 1
ATOM 672 C CA . TYR A 1 82 ? -20.986 28.687 21.376 1.00 93.94 82 TYR A CA 1
ATOM 673 C C . TYR A 1 82 ? -20.869 27.442 22.260 1.00 93.94 82 TYR A C 1
ATOM 675 O O . TYR A 1 82 ? -21.019 27.546 23.472 1.00 93.94 82 TYR A O 1
ATOM 683 N N . VAL A 1 83 ? -20.472 26.296 21.697 1.00 94.38 83 VAL A N 1
ATOM 684 C CA . VAL A 1 83 ? -20.254 25.057 22.465 1.00 94.38 83 VAL A CA 1
ATOM 685 C C . VAL A 1 83 ? -19.252 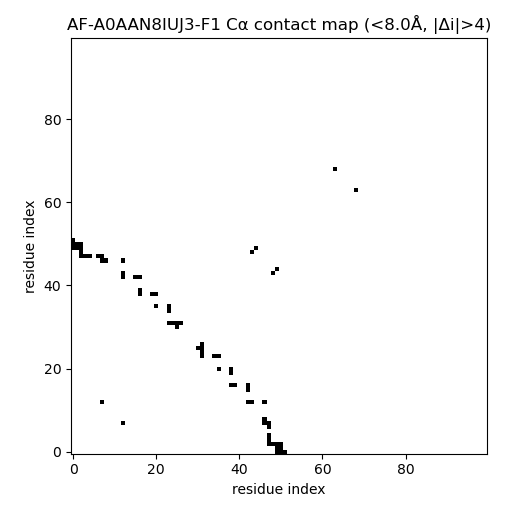25.284 23.598 1.00 94.38 83 VAL A C 1
ATOM 687 O O . VAL A 1 83 ? -19.509 24.908 24.736 1.00 94.38 83 VAL A O 1
ATOM 690 N N . LYS A 1 84 ? -18.136 25.972 23.328 1.00 93.25 84 LYS A N 1
ATOM 691 C CA . LYS A 1 84 ? -17.144 26.297 24.362 1.00 93.25 84 LYS A CA 1
ATOM 692 C C . LYS A 1 84 ? -17.716 27.183 25.476 1.00 93.25 84 LYS A C 1
ATOM 694 O O . LYS A 1 84 ? -17.317 27.033 26.625 1.00 93.25 84 LYS A O 1
ATOM 699 N N . GLN A 1 85 ? -18.597 28.127 25.150 1.00 92.06 85 GLN A N 1
ATOM 700 C CA . GLN A 1 85 ? -19.261 28.977 26.145 1.00 92.06 85 GLN A CA 1
ATOM 701 C C . GLN A 1 85 ? -20.262 28.181 26.986 1.00 92.06 85 GLN A C 1
ATOM 703 O O . GLN A 1 85 ? -20.257 28.319 28.204 1.00 92.06 85 GLN A O 1
ATOM 708 N N . VAL A 1 86 ? -21.060 27.321 26.352 1.00 91.62 86 VAL A N 1
ATOM 709 C CA . VAL A 1 86 ? -22.020 26.445 27.035 1.00 91.62 86 VAL A CA 1
ATOM 710 C C . VAL A 1 86 ? -21.308 25.504 28.003 1.00 91.62 86 VAL A C 1
ATOM 712 O O . VAL A 1 86 ? -21.698 25.430 29.161 1.00 91.62 86 VAL A O 1
ATOM 715 N N . LEU A 1 87 ? -20.221 24.856 27.576 1.00 88.12 87 LEU A N 1
ATOM 716 C CA . LEU A 1 87 ? -19.444 23.965 28.445 1.00 88.12 87 LEU A CA 1
ATOM 717 C C . LEU A 1 87 ? -18.885 24.696 29.671 1.00 88.12 87 LEU A C 1
ATOM 719 O O . LEU A 1 87 ? -19.052 24.225 30.786 1.00 88.12 87 LEU A O 1
ATOM 723 N N . LYS A 1 88 ? -18.328 25.901 29.492 1.00 87.69 88 LYS A N 1
ATOM 724 C CA . LYS A 1 88 ? -17.862 26.724 30.622 1.00 87.69 88 LYS A CA 1
ATOM 725 C C . LYS A 1 88 ? -18.975 27.072 31.606 1.00 87.69 88 LYS A C 1
ATOM 727 O O . LYS A 1 88 ? -18.730 27.132 32.804 1.00 87.69 88 LYS A O 1
ATOM 732 N N . LEU A 1 89 ? -20.175 27.365 31.104 1.00 84.56 89 LEU A N 1
ATOM 733 C CA . LEU A 1 89 ? -21.320 27.640 31.966 1.00 84.56 89 LEU A CA 1
ATOM 734 C C . LEU A 1 89 ? -21.688 26.391 32.765 1.00 84.56 89 LEU A C 1
ATOM 736 O O . LEU A 1 89 ? -21.817 26.490 33.979 1.00 84.56 89 LEU A O 1
ATOM 740 N N . ILE A 1 90 ? -21.788 25.231 32.113 1.00 84.19 90 ILE A N 1
ATOM 741 C CA . ILE A 1 90 ? -22.076 23.949 32.772 1.00 84.19 90 ILE A CA 1
ATOM 742 C C . ILE A 1 90 ? -21.043 23.654 33.868 1.00 84.19 90 ILE A C 1
ATOM 744 O O . ILE A 1 90 ? -21.433 23.365 34.998 1.00 84.19 90 ILE A O 1
ATOM 748 N N . ASP A 1 91 ? -19.751 23.810 33.572 1.00 82.31 91 ASP A N 1
ATOM 749 C CA . ASP A 1 91 ? -18.677 23.610 34.550 1.00 82.31 91 ASP A CA 1
ATOM 750 C C . ASP A 1 91 ? -18.827 24.563 35.748 1.00 82.31 91 ASP A C 1
ATOM 752 O O . ASP A 1 91 ? -18.741 24.146 36.902 1.00 82.31 91 ASP A O 1
ATOM 756 N N . ASN A 1 92 ? -19.111 25.845 35.503 1.00 77.94 92 ASN A N 1
ATOM 757 C CA . ASN A 1 92 ? -19.313 26.828 36.570 1.00 77.94 92 ASN A CA 1
ATOM 758 C C . ASN A 1 92 ? -20.550 26.513 37.431 1.00 77.94 92 ASN A C 1
ATOM 760 O O . ASN A 1 92 ? -20.481 26.623 38.654 1.00 77.94 92 ASN A O 1
ATOM 764 N N . TYR A 1 93 ? -21.664 26.088 36.826 1.00 75.06 93 TYR A N 1
ATOM 765 C CA . TYR A 1 93 ? -22.861 25.665 37.563 1.00 75.06 93 TYR A CA 1
ATOM 766 C C . TYR A 1 93 ? -22.606 24.405 38.402 1.00 75.06 93 TYR A C 1
ATOM 768 O O . TYR A 1 93 ? -23.076 24.327 39.535 1.00 75.06 93 TYR A O 1
ATOM 776 N N . SER A 1 94 ? -21.825 23.450 37.886 1.00 70.62 94 SER A N 1
ATOM 777 C CA . SER A 1 94 ? -21.448 22.238 38.621 1.00 70.62 94 SER A CA 1
ATOM 778 C C . SER A 1 94 ? -20.511 22.534 39.797 1.00 70.62 94 SER A C 1
ATOM 780 O O . SER A 1 94 ? -20.628 21.899 40.840 1.00 70.62 94 SER A O 1
ATOM 782 N N . ASN A 1 95 ? -19.604 23.506 39.660 1.00 63.28 95 ASN A N 1
ATOM 783 C CA . ASN A 1 95 ? -18.656 23.882 40.716 1.00 63.28 95 ASN A CA 1
ATOM 784 C C . ASN A 1 95 ? -19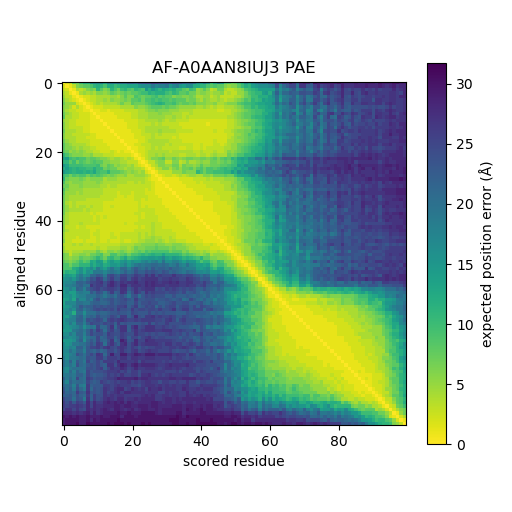.287 24.733 41.834 1.00 63.28 95 ASN A C 1
ATOM 786 O O . ASN A 1 95 ? -18.798 24.725 42.962 1.00 63.28 95 ASN A O 1
ATOM 790 N N . HIS A 1 96 ? -20.371 25.464 41.550 1.00 59.84 96 HIS A N 1
ATOM 791 C CA . HIS A 1 96 ? -21.056 26.319 42.528 1.00 59.84 96 HIS A CA 1
ATOM 792 C C . HIS A 1 96 ? -22.264 25.664 43.218 1.00 59.84 96 HIS A C 1
ATOM 794 O O . HIS A 1 96 ? -22.887 26.302 44.067 1.00 59.84 96 HIS A O 1
ATOM 800 N N . ASN A 1 97 ? -22.571 24.397 42.920 1.00 56.22 97 ASN A N 1
ATOM 801 C CA . ASN A 1 97 ? -23.604 23.629 43.616 1.00 56.22 97 ASN A CA 1
ATOM 802 C C . ASN A 1 97 ? -23.013 22.382 44.312 1.00 56.22 97 ASN A C 1
ATOM 804 O O . ASN A 1 97 ? -23.117 21.279 43.779 1.00 56.22 97 ASN A O 1
ATOM 808 N N . PRO A 1 98 ? -22.407 22.512 45.510 1.00 57.44 98 PRO A N 1
ATOM 809 C CA . PRO A 1 98 ? -21.807 21.391 46.240 1.00 57.44 98 PRO A CA 1
ATOM 810 C C . PRO A 1 98 ? -22.845 20.555 47.016 1.00 57.44 98 PRO A C 1
ATOM 812 O O . PRO A 1 98 ? -22.589 20.135 48.142 1.00 57.44 98 PRO A O 1
ATOM 815 N N . ARG A 1 99 ? -24.045 20.342 46.466 1.00 56.12 99 ARG A N 1
ATOM 816 C CA . ARG A 1 99 ? -25.075 19.490 47.082 1.00 56.12 99 ARG A CA 1
ATOM 817 C C . ARG A 1 99 ? -25.605 18.460 46.092 1.00 56.12 99 ARG A C 1
ATOM 819 O O . ARG A 1 99 ? -26.650 18.653 45.473 1.00 56.12 99 ARG A O 1
ATOM 826 N N . GLY A 1 100 ? -24.851 17.371 45.997 1.00 51.75 100 GLY A N 1
ATOM 827 C CA . GLY A 1 100 ? -25.354 16.004 45.894 1.00 51.75 100 GLY A CA 1
ATOM 828 C C . GLY A 1 100 ? -24.724 15.219 47.030 1.00 51.75 100 GLY A C 1
ATOM 829 O O . GLY A 1 100 ? -23.475 15.224 47.071 1.00 51.75 100 GLY A O 1
#

Secondary structure (DSSP, 8-state):
----GGG--HHHHHHHHHHHHTT---S-HHHHHHHHHHHHHHHHHHHS-------------TT--HHHHHHHHHHHHHHHHHHHHHHHHHHHHHHS----

Solvent-accessible surface area (backbone atoms only — not comparable to full-atom values): 6155 Å² total; per-residue (Å²): 135,70,56,60,67,88,75,45,60,64,68,60,51,53,51,52,49,60,59,59,55,74,73,67,85,66,94,47,69,67,60,42,52,53,52,51,52,51,51,52,53,56,50,42,46,72,67,34,48,76,66,80,74,76,73,76,69,84,70,74,54,90,84,68,43,72,65,58,52,50,52,52,51,52,50,52,52,50,51,52,51,48,52,55,51,53,52,52,49,53,53,50,54,59,71,74,51,92,78,129

Radius of gyration: 29.69 Å; Cα contacts (8 Å, |Δi|>4): 36; chains: 1; bounding box: 50×57×60 Å

Nearest PDB structures (foldseek):
  8xej-assembly1_X  TM=2.739E-01  e=9.999E+00  Homo sapiens

Mean predicted aligned error: 14.43 Å

Organism: Patella caerulea (NCBI:txid87958)

Foldseek 3Di:
DDWPPVQFPVVVLVVQLVVQLVPDDDPDPVSSVVSSVVSNVVSCCVRTNDDDDPPPPPPVPVPCDVVVVVVVVVVVVVVVVVVVVVVVVVVVVVVPDPDD